Protein AF-A0A4C1SRM7-F1 (afdb_monomer_lite)

InterPro domains:
  IPR052709 Transposase-Methyltransferase Hybrid [PTHR46060] (48-125)

pLDDT: mean 72.53, std 20.06, range [41.81, 96.38]

Secondary structure (DSSP, 8-state):
--SSHHHHHHHHHHHTTTSHHHHHHHHTTTS-SSHHHHHHHHHHHHHGGGG---S-GGG-HHHHHHHHHHHHH-TT--HHHHHHHHT--HHHHHHIIIIIS-----PPPP-S----HHHHHHHH-

Foldseek 3Di:
DPDPPVVVVVVVVVVVPPPVVVVVVVPDPPDDDDVVVVVVVVVVVVVCVVPPPDPPPPPCPPLLVVLVVVCVVPVPDDQVRSCVVSVDDPVRSCCSQCVVVVHDDDDDDDDPDDDDPVRVVVVVD

Radius of gyration: 28.37 Å; chains: 1; bounding box: 73×41×79 Å

Structure (mmCIF, N/CA/C/O backbone):
data_AF-A0A4C1SRM7-F1
#
_entry.id   AF-A0A4C1SRM7-F1
#
loop_
_atom_site.group_PDB
_atom_site.id
_atom_site.type_symbol
_atom_site.label_atom_id
_atom_site.label_alt_id
_atom_site.label_comp_id
_atom_site.label_asym_id
_atom_site.label_entity_id
_atom_site.label_seq_id
_atom_site.pdbx_PDB_ins_code
_atom_site.Cartn_x
_atom_site.Cartn_y
_atom_site.Cartn_z
_atom_site.occupancy
_atom_site.B_iso_or_equiv
_atom_site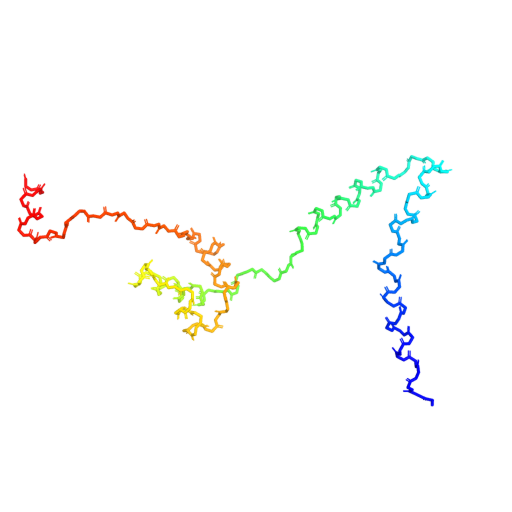.auth_seq_id
_atom_site.auth_comp_id
_atom_site.auth_asym_id
_atom_site.auth_atom_id
_atom_site.pdbx_PDB_model_num
ATOM 1 N N . MET A 1 1 ? 46.320 10.211 -33.650 1.00 46.41 1 MET A N 1
ATOM 2 C CA . MET A 1 1 ? 45.427 9.443 -34.556 1.00 46.41 1 MET A CA 1
ATOM 3 C C . MET A 1 1 ? 44.530 8.462 -33.782 1.00 46.41 1 MET A C 1
ATOM 5 O O . MET A 1 1 ? 44.553 7.280 -34.098 1.00 46.41 1 MET A O 1
ATOM 9 N N . ARG A 1 2 ? 43.783 8.913 -32.752 1.00 48.72 2 ARG A N 1
ATOM 10 C CA . ARG A 1 2 ? 42.661 8.165 -32.116 1.00 48.72 2 ARG A CA 1
ATOM 11 C C . ARG A 1 2 ? 41.971 8.913 -30.949 1.00 48.72 2 ARG A C 1
ATOM 13 O O . ARG A 1 2 ? 41.449 8.272 -30.055 1.00 48.72 2 ARG A O 1
ATOM 20 N N . HIS A 1 3 ? 41.990 10.251 -30.922 1.00 47.62 3 HIS A N 1
ATOM 21 C CA . HIS A 1 3 ? 41.338 11.011 -29.837 1.00 47.62 3 HIS A CA 1
ATOM 22 C C . HIS A 1 3 ? 40.485 12.212 -30.284 1.00 47.62 3 HIS A C 1
ATOM 24 O O . HIS A 1 3 ? 39.878 12.854 -29.438 1.00 47.62 3 HIS A O 1
ATOM 30 N N . GLU A 1 4 ? 40.362 12.481 -31.588 1.00 50.69 4 GLU A N 1
ATOM 31 C CA . GLU A 1 4 ? 39.525 13.581 -32.113 1.00 50.69 4 GLU A CA 1
ATOM 32 C C . GLU A 1 4 ? 38.236 13.103 -32.806 1.00 50.69 4 GLU A C 1
ATOM 34 O O . GLU A 1 4 ? 37.330 13.901 -33.032 1.00 50.69 4 GLU A O 1
ATOM 39 N N . ALA A 1 5 ? 38.117 11.803 -33.103 1.00 51.88 5 ALA A N 1
ATOM 40 C CA . ALA A 1 5 ? 36.966 11.251 -33.825 1.00 51.88 5 ALA A CA 1
ATOM 41 C C . ALA A 1 5 ? 35.703 11.114 -32.951 1.00 51.88 5 ALA A C 1
ATOM 43 O O . ALA A 1 5 ? 34.594 11.236 -33.461 1.00 51.88 5 ALA A O 1
ATOM 44 N N . ASP A 1 6 ? 35.861 10.932 -31.636 1.00 53.50 6 ASP A N 1
ATOM 45 C CA . ASP A 1 6 ? 34.720 10.694 -30.740 1.00 53.50 6 ASP A CA 1
ATOM 46 C C . ASP A 1 6 ? 34.064 11.991 -30.242 1.00 53.50 6 ASP A C 1
ATOM 48 O O . ASP A 1 6 ? 32.883 11.994 -29.909 1.00 53.50 6 ASP A O 1
ATOM 52 N N . GLN A 1 7 ? 34.787 13.119 -30.230 1.00 45.16 7 GLN A N 1
ATOM 53 C CA . GLN A 1 7 ? 34.204 14.415 -29.848 1.00 45.16 7 GLN A CA 1
ATOM 54 C C . GLN A 1 7 ? 33.283 14.970 -30.948 1.00 45.16 7 GLN A C 1
ATOM 56 O O . GLN A 1 7 ? 32.222 15.496 -30.627 1.00 45.16 7 GLN A O 1
ATOM 61 N N . HIS A 1 8 ? 33.620 14.758 -32.229 1.00 44.56 8 HIS A N 1
ATOM 62 C CA . HIS A 1 8 ? 32.759 15.134 -33.363 1.00 44.56 8 HIS A CA 1
ATOM 63 C C . HIS A 1 8 ? 31.428 14.367 -33.364 1.00 44.56 8 HIS A C 1
ATOM 65 O O . HIS A 1 8 ? 30.382 14.915 -33.692 1.00 44.56 8 HIS A O 1
ATOM 71 N N . GLN A 1 9 ? 31.434 13.105 -32.926 1.00 46.53 9 GLN A N 1
ATOM 72 C CA . GLN A 1 9 ? 30.225 12.280 -32.930 1.00 46.53 9 GLN A CA 1
ATOM 73 C C . GLN A 1 9 ? 29.247 12.626 -31.792 1.00 46.53 9 GLN A C 1
ATOM 75 O O . GLN A 1 9 ? 28.064 12.291 -31.873 1.00 46.53 9 GLN A O 1
ATOM 80 N N . ILE A 1 10 ? 29.723 13.300 -30.738 1.00 43.56 10 ILE A N 1
ATOM 81 C CA . ILE A 1 10 ? 28.896 13.780 -29.621 1.00 43.56 10 ILE A CA 1
ATOM 82 C C . ILE A 1 10 ? 28.313 15.165 -29.937 1.00 43.56 10 ILE A C 1
ATOM 84 O O . ILE A 1 10 ? 27.150 15.409 -29.618 1.00 43.56 10 ILE A O 1
ATOM 88 N N . THR A 1 11 ? 29.061 16.042 -30.618 1.00 41.81 11 THR A N 1
ATOM 89 C CA . THR A 1 11 ? 28.554 17.351 -31.065 1.00 41.81 11 THR A CA 1
ATOM 90 C C . THR A 1 11 ? 27.519 17.217 -32.184 1.00 41.81 11 THR A C 1
ATOM 92 O O . THR A 1 11 ? 26.470 17.852 -32.105 1.00 41.81 11 THR A O 1
ATOM 95 N N . ASP A 1 12 ? 27.710 16.293 -33.132 1.00 47.34 12 ASP A N 1
ATOM 96 C CA . ASP A 1 12 ? 26.751 16.057 -34.226 1.00 47.34 12 ASP A CA 1
ATOM 97 C C . ASP A 1 12 ? 25.409 15.485 -33.736 1.00 47.34 12 ASP A C 1
ATOM 99 O O . ASP A 1 12 ? 24.357 15.732 -34.324 1.00 47.34 12 ASP A O 1
ATOM 103 N N . LYS A 1 13 ? 25.407 14.736 -32.623 1.00 46.53 13 LYS A N 1
ATOM 104 C CA . LYS A 1 13 ? 24.171 14.196 -32.027 1.00 46.53 13 LYS A CA 1
ATOM 105 C C . LYS A 1 13 ? 23.416 15.204 -31.159 1.00 46.53 13 LYS A C 1
ATOM 107 O O . LYS A 1 13 ? 22.234 14.987 -30.890 1.00 46.53 13 LYS A O 1
ATOM 112 N N . LEU A 1 14 ? 24.066 16.288 -30.729 1.00 44.53 14 LEU A N 1
ATOM 113 C CA . LEU A 1 14 ? 23.432 17.344 -29.936 1.00 44.53 14 LEU A CA 1
ATOM 114 C C . LEU A 1 14 ? 22.909 18.502 -30.806 1.00 44.53 14 LEU A C 1
ATOM 116 O O . LEU A 1 14 ? 21.934 19.142 -30.419 1.00 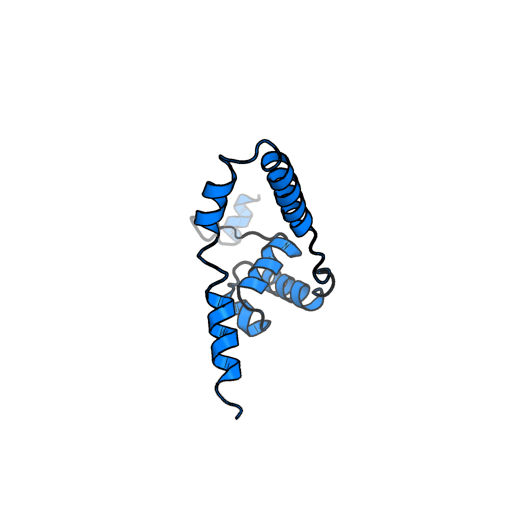44.53 14 LEU A O 1
ATOM 120 N N . GLU A 1 15 ? 23.463 18.724 -32.004 1.00 44.38 15 GLU A N 1
ATOM 121 C CA . GLU A 1 15 ? 22.928 19.703 -32.971 1.00 44.38 15 GLU A CA 1
ATOM 122 C C . GLU A 1 15 ? 21.625 19.250 -33.659 1.00 44.38 15 GLU A C 1
ATOM 124 O O . GLU A 1 15 ? 20.843 20.078 -34.128 1.00 44.38 15 GLU A O 1
ATOM 129 N N . LEU A 1 16 ? 21.321 17.949 -33.634 1.00 49.12 16 LEU A N 1
ATOM 130 C CA . LEU A 1 16 ? 20.098 17.376 -34.209 1.00 49.12 16 LEU A CA 1
ATOM 131 C C . LEU A 1 16 ? 18.829 17.547 -33.354 1.00 49.12 16 LEU A C 1
ATOM 133 O O . LEU A 1 16 ? 17.770 17.099 -33.774 1.00 49.12 16 LEU A O 1
ATOM 137 N N . ASN A 1 17 ? 18.887 18.183 -32.177 1.00 50.16 17 ASN A N 1
ATOM 138 C CA . ASN A 1 17 ? 17.733 18.219 -31.261 1.00 50.16 17 ASN A CA 1
ATOM 139 C C . ASN A 1 17 ? 17.172 19.604 -30.908 1.00 50.16 17 ASN A C 1
ATOM 141 O O . ASN A 1 17 ? 16.285 19.682 -30.062 1.00 50.16 17 ASN A O 1
ATOM 145 N N . GLN A 1 18 ? 17.590 20.696 -31.561 1.00 49.62 18 GLN A N 1
ATOM 146 C CA . GLN A 1 18 ? 16.980 22.020 -31.309 1.00 49.62 18 GLN A CA 1
ATOM 147 C C . GLN A 1 18 ? 16.725 22.906 -32.543 1.00 49.62 18 GLN A C 1
ATOM 149 O O . GLN A 1 18 ? 16.032 23.917 -32.415 1.00 49.62 18 GLN A O 1
ATOM 154 N N . CYS A 1 19 ? 17.179 22.533 -33.745 1.00 45.25 19 CYS A N 1
ATOM 155 C CA . CYS A 1 19 ? 17.013 23.370 -34.946 1.00 45.25 19 CYS A CA 1
ATOM 156 C C . CYS A 1 19 ? 15.789 23.038 -35.828 1.00 45.25 19 CYS A C 1
ATOM 158 O O . CYS A 1 19 ? 15.378 23.888 -36.621 1.00 45.25 19 CYS A O 1
ATOM 160 N N . ASP A 1 20 ? 15.122 21.892 -35.658 1.00 49.62 20 ASP A N 1
ATOM 161 C CA . ASP A 1 20 ? 14.061 21.478 -36.598 1.00 49.62 20 ASP A CA 1
ATOM 162 C C . ASP A 1 20 ? 12.694 22.138 -36.377 1.00 49.62 20 ASP A C 1
ATOM 164 O O . ASP A 1 20 ? 11.895 22.255 -37.309 1.00 49.62 20 ASP A O 1
ATOM 168 N N . HIS A 1 21 ? 12.423 22.685 -35.191 1.00 49.41 21 HIS A N 1
ATOM 169 C CA . HIS A 1 21 ? 11.135 23.341 -34.940 1.00 49.41 21 HIS A CA 1
ATOM 170 C C . HIS A 1 21 ? 10.959 24.638 -35.754 1.00 49.41 21 HIS A C 1
ATOM 172 O O . HIS A 1 21 ? 9.842 25.003 -36.115 1.00 49.41 21 HIS A O 1
ATOM 178 N N . ARG A 1 22 ? 12.061 25.324 -36.103 1.00 46.69 22 ARG A N 1
ATOM 179 C CA . ARG A 1 22 ? 12.026 26.510 -36.983 1.00 46.69 22 ARG A CA 1
ATOM 180 C C . ARG A 1 22 ? 11.996 26.141 -38.468 1.00 46.69 22 ARG A C 1
ATOM 182 O O . ARG A 1 22 ? 11.462 26.919 -39.255 1.00 46.69 22 ARG A O 1
ATOM 189 N N . ALA A 1 23 ? 12.512 24.969 -38.845 1.00 47.88 23 ALA A N 1
ATOM 190 C CA . ALA A 1 23 ? 12.455 24.464 -40.217 1.00 47.88 23 ALA A CA 1
ATOM 191 C C . ALA A 1 23 ? 11.043 23.983 -40.600 1.00 47.88 23 ALA A C 1
ATOM 193 O O . ALA A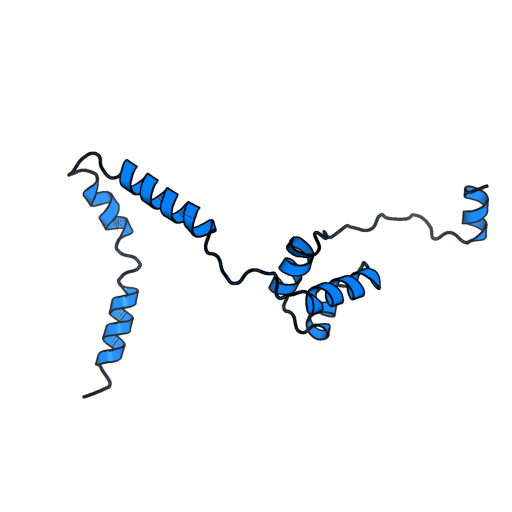 1 23 ? 10.606 24.200 -41.730 1.00 47.88 23 ALA A O 1
ATOM 194 N N . MET A 1 24 ? 10.295 23.415 -39.648 1.00 48.09 24 MET A N 1
ATOM 195 C CA . MET A 1 24 ? 8.927 22.921 -39.868 1.00 48.09 24 MET A CA 1
ATOM 196 C C . MET A 1 24 ? 7.928 24.018 -40.269 1.00 48.09 24 MET A C 1
ATOM 198 O O . MET A 1 24 ? 7.092 23.788 -41.136 1.00 48.09 24 MET A O 1
ATOM 202 N N . ILE A 1 25 ? 8.052 25.237 -39.729 1.00 54.66 25 ILE A N 1
ATOM 203 C CA . ILE A 1 25 ? 7.170 26.362 -40.103 1.00 54.66 25 ILE A CA 1
ATOM 204 C C . ILE A 1 25 ? 7.469 26.855 -41.537 1.00 54.66 25 ILE A C 1
ATOM 206 O O . ILE A 1 25 ? 6.591 27.389 -42.212 1.00 54.66 25 ILE A O 1
ATOM 210 N N . TYR A 1 26 ? 8.694 26.650 -42.042 1.00 45.94 26 TYR A N 1
ATOM 211 C CA . TYR A 1 26 ? 9.128 27.166 -43.347 1.00 45.94 26 TYR A CA 1
ATOM 212 C C . TYR A 1 26 ? 8.585 26.354 -44.538 1.00 45.94 26 TYR A C 1
ATOM 214 O O . TYR A 1 26 ? 8.393 26.899 -45.625 1.00 45.94 26 TYR A O 1
ATOM 222 N N . TYR A 1 27 ? 8.297 25.063 -44.350 1.00 45.25 27 TYR A N 1
ATOM 223 C CA . TYR A 1 27 ? 7.866 24.179 -45.440 1.00 45.25 27 TYR A CA 1
ATOM 224 C C . TYR A 1 27 ? 6.354 24.199 -45.726 1.00 45.25 27 TYR A C 1
ATOM 226 O O . TYR A 1 27 ? 5.942 23.766 -46.805 1.00 45.25 27 TYR A O 1
ATOM 234 N N . ASP A 1 28 ? 5.535 24.746 -44.824 1.00 51.53 28 ASP A N 1
ATOM 235 C CA . ASP A 1 28 ? 4.067 24.698 -44.928 1.00 51.53 28 ASP A CA 1
ATOM 236 C C . ASP A 1 28 ? 3.484 25.755 -45.897 1.00 51.53 28 ASP A C 1
ATOM 238 O O . ASP A 1 28 ? 2.422 25.562 -46.483 1.00 51.53 28 ASP A O 1
ATOM 242 N N . HIS A 1 29 ? 4.204 26.854 -46.172 1.00 51.03 29 HIS A N 1
ATOM 243 C CA . HIS A 1 29 ? 3.712 27.908 -47.077 1.00 51.03 29 HIS A CA 1
ATOM 244 C C . HIS A 1 29 ? 3.922 27.603 -48.577 1.00 51.03 29 HIS A C 1
ATOM 246 O O . HIS A 1 29 ? 3.269 28.209 -49.423 1.00 51.03 29 HIS A O 1
ATOM 252 N N . ILE A 1 30 ? 4.829 26.680 -48.938 1.00 52.84 30 ILE A N 1
ATOM 253 C CA . ILE A 1 30 ? 5.306 26.519 -50.332 1.00 52.84 30 ILE A CA 1
ATOM 254 C C . ILE A 1 30 ? 4.796 25.239 -51.028 1.00 52.84 30 ILE A C 1
ATOM 256 O O . ILE A 1 30 ? 4.796 25.177 -52.261 1.00 52.84 30 ILE A O 1
ATOM 260 N N . LYS A 1 31 ? 4.311 24.215 -50.314 1.00 52.53 31 LYS A N 1
ATOM 261 C CA . LYS A 1 31 ? 3.815 22.971 -50.943 1.00 52.53 31 LYS A CA 1
ATOM 262 C C . LYS A 1 31 ? 2.608 22.417 -50.188 1.00 52.53 31 LYS A C 1
ATOM 264 O O . LYS A 1 31 ? 2.743 21.766 -49.161 1.00 52.53 31 LYS A O 1
ATOM 269 N N . GLY A 1 32 ? 1.425 22.691 -50.731 1.00 53.06 32 GLY A N 1
ATOM 270 C CA . GLY A 1 32 ? 0.145 22.353 -50.126 1.00 53.06 32 GLY A CA 1
ATOM 271 C C . GLY A 1 32 ? -0.079 20.872 -49.786 1.00 53.06 32 GLY A C 1
ATOM 272 O O . GLY A 1 32 ? 0.358 19.963 -50.490 1.00 53.06 32 GLY A O 1
ATOM 273 N N . LEU A 1 33 ? -0.878 20.702 -48.725 1.00 53.62 33 LEU A N 1
ATOM 274 C CA . LEU A 1 33 ? -1.877 19.645 -48.501 1.00 53.62 33 LEU A CA 1
ATOM 275 C C . LEU A 1 33 ? -1.396 18.196 -48.326 1.00 53.62 33 LEU A C 1
ATOM 277 O O . LEU A 1 33 ? -2.114 17.265 -48.679 1.00 53.62 33 LEU A O 1
ATOM 281 N N . LYS A 1 34 ? -0.244 17.973 -47.686 1.00 59.81 34 LYS A N 1
ATOM 282 C CA . LYS A 1 34 ? 0.090 16.626 -47.173 1.00 59.81 34 LYS A CA 1
ATOM 283 C C . LYS A 1 34 ? 0.467 16.564 -45.691 1.00 59.81 34 LYS A C 1
ATOM 285 O O . LYS A 1 34 ? 0.578 15.473 -45.141 1.00 59.81 34 LYS A O 1
ATOM 290 N N . TRP A 1 35 ? 0.591 17.715 -45.033 1.00 56.66 35 TRP A N 1
ATOM 291 C CA . TRP A 1 35 ? 0.976 17.799 -43.624 1.00 56.66 35 TRP A CA 1
ATOM 292 C C . TRP A 1 35 ? -0.110 17.327 -42.665 1.00 56.66 35 TRP A C 1
ATOM 294 O O . TRP A 1 35 ? 0.215 16.636 -41.714 1.00 56.66 35 TRP A O 1
ATOM 304 N N . GLN A 1 36 ? -1.390 17.610 -42.929 1.00 56.75 36 GLN A N 1
ATOM 305 C CA . GLN A 1 36 ? -2.471 17.111 -42.068 1.00 56.75 36 GLN A CA 1
ATOM 306 C C . GLN A 1 36 ? -2.535 15.581 -42.059 1.00 56.75 36 GLN A C 1
ATOM 308 O O . GLN A 1 36 ? -2.652 14.991 -40.993 1.00 56.75 36 GLN A O 1
ATOM 313 N N . GLN A 1 37 ? -2.385 14.942 -43.223 1.00 64.31 37 GLN A N 1
ATOM 314 C CA . GLN A 1 37 ? -2.355 13.483 -43.301 1.00 64.31 37 GLN A CA 1
ATOM 315 C C . GLN A 1 37 ? -1.106 12.914 -42.622 1.00 64.31 37 GLN A C 1
ATOM 317 O O . GLN A 1 37 ? -1.212 11.954 -41.878 1.00 64.31 37 GLN A O 1
ATOM 322 N N . PHE A 1 38 ? 0.058 13.543 -42.808 1.00 66.06 38 PHE A N 1
ATOM 323 C CA . PHE A 1 38 ? 1.284 13.132 -42.123 1.00 66.06 38 PHE A CA 1
ATOM 324 C C . PHE A 1 38 ? 1.190 13.305 -40.603 1.00 66.06 38 PHE A C 1
ATOM 326 O O . PHE A 1 38 ? 1.666 12.452 -39.871 1.00 66.06 38 PHE A O 1
ATOM 333 N N . LEU A 1 39 ? 0.560 14.378 -40.120 1.00 64.00 39 LEU A N 1
ATOM 334 C CA . LEU A 1 39 ? 0.359 14.627 -38.695 1.00 64.00 39 LEU A CA 1
ATOM 335 C C . LEU A 1 39 ? -0.610 13.610 -38.088 1.00 64.00 39 LEU A C 1
ATOM 337 O O . LEU A 1 39 ? -0.360 13.138 -36.990 1.00 64.00 39 LEU A O 1
ATOM 341 N N 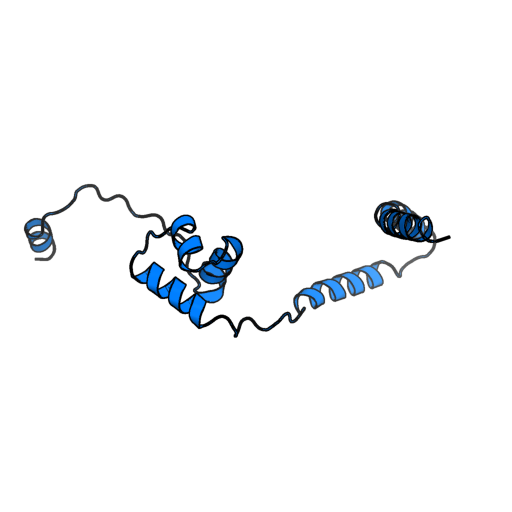. ILE A 1 40 ? -1.686 13.259 -38.800 1.00 70.69 40 ILE A N 1
ATOM 342 C CA . ILE A 1 40 ? -2.635 12.220 -38.378 1.00 70.69 40 ILE A CA 1
ATOM 343 C C . ILE A 1 40 ? -1.955 10.851 -38.376 1.00 70.69 40 ILE A C 1
ATOM 345 O O . ILE A 1 40 ? -2.077 10.129 -37.396 1.00 70.69 40 ILE A O 1
ATOM 349 N N . ASP A 1 41 ? -1.193 10.516 -39.418 1.00 71.25 41 ASP A N 1
ATOM 350 C CA . ASP A 1 41 ? -0.447 9.257 -39.490 1.00 71.25 41 ASP A CA 1
ATOM 351 C C . ASP A 1 41 ? 0.637 9.193 -38.398 1.00 71.25 41 ASP A C 1
ATOM 353 O O . ASP A 1 41 ? 0.830 8.153 -37.780 1.00 71.25 41 ASP A O 1
ATOM 357 N N . TRP A 1 42 ? 1.318 10.309 -38.114 1.00 63.97 42 TRP A N 1
ATOM 358 C CA . TRP A 1 42 ? 2.318 10.426 -37.049 1.00 63.97 42 TRP A CA 1
ATOM 359 C C . TRP A 1 42 ? 1.690 10.355 -35.650 1.00 63.97 42 TRP A C 1
ATOM 361 O O . TRP A 1 42 ? 2.213 9.654 -34.791 1.00 63.97 42 TRP A O 1
ATOM 371 N N . LEU A 1 43 ? 0.547 11.014 -35.429 1.00 65.94 43 LEU A N 1
ATOM 372 C CA . LEU A 1 43 ? -0.236 10.903 -34.193 1.00 65.94 43 LEU A CA 1
ATOM 373 C C . LEU A 1 43 ? -0.759 9.476 -33.998 1.00 65.94 43 LEU A C 1
ATOM 375 O O . LEU A 1 43 ? -0.631 8.939 -32.907 1.00 65.94 43 LEU A O 1
ATOM 379 N N . SER A 1 44 ? -1.246 8.829 -35.060 1.00 65.44 44 SER A N 1
ATOM 380 C CA . SER A 1 44 ? -1.681 7.428 -35.037 1.00 65.44 44 SER A CA 1
ATOM 381 C C . SER A 1 44 ? -0.523 6.468 -34.743 1.00 65.44 44 SER A C 1
ATOM 383 O O . SER A 1 44 ? -0.719 5.480 -34.046 1.00 65.44 44 SER A O 1
ATOM 385 N N . LEU A 1 45 ? 0.689 6.758 -35.232 1.00 62.84 45 LEU A N 1
ATOM 386 C CA . LEU A 1 45 ? 1.916 6.012 -34.918 1.00 62.84 45 LEU A CA 1
ATOM 387 C C . LEU A 1 45 ? 2.368 6.185 -33.459 1.00 62.84 45 LEU A C 1
ATOM 389 O O . LEU A 1 45 ? 2.996 5.281 -32.912 1.00 62.84 45 LEU A O 1
ATOM 393 N N . ILE A 1 46 ? 2.073 7.332 -32.842 1.00 58.88 46 ILE A N 1
ATOM 394 C CA . ILE A 1 46 ? 2.365 7.606 -31.426 1.00 58.88 46 ILE A CA 1
ATOM 395 C C . ILE A 1 46 ? 1.318 6.968 -30.514 1.00 58.88 46 ILE A C 1
ATOM 397 O O . ILE A 1 46 ? 1.682 6.403 -29.487 1.00 58.88 46 ILE A O 1
ATOM 401 N N . GLU A 1 47 ? 0.041 7.000 -30.897 1.00 58.12 47 GLU A N 1
ATOM 402 C CA . GLU A 1 47 ? -1.030 6.289 -30.186 1.00 58.12 47 GLU A CA 1
ATOM 403 C C . GLU A 1 47 ? -0.816 4.760 -30.234 1.00 58.12 47 GLU A C 1
ATOM 405 O O . GLU A 1 47 ? -1.040 4.076 -29.240 1.00 58.12 47 GLU A O 1
ATOM 410 N N . ASP A 1 48 ? -0.264 4.210 -31.323 1.00 53.53 48 ASP A N 1
ATOM 411 C CA . ASP A 1 48 ? 0.160 2.797 -31.385 1.00 53.53 48 ASP A CA 1
ATOM 412 C C . ASP A 1 48 ? 1.422 2.493 -30.544 1.00 53.53 48 ASP A C 1
ATOM 414 O O . ASP A 1 48 ? 1.703 1.339 -30.206 1.00 53.53 48 ASP A O 1
ATOM 418 N N . GLU A 1 49 ? 2.191 3.510 -30.147 1.00 49.78 49 GLU A N 1
ATOM 419 C CA . GLU A 1 49 ? 3.339 3.364 -29.243 1.00 49.78 49 GLU A CA 1
ATOM 420 C C . GLU A 1 49 ? 2.902 3.055 -27.796 1.00 49.78 49 GLU A C 1
ATOM 422 O O . GLU A 1 49 ? 3.677 2.502 -27.008 1.00 49.78 49 GLU A O 1
ATOM 427 N N . GLU A 1 50 ? 1.626 3.297 -27.482 1.00 51.94 50 GLU A N 1
ATOM 428 C CA . GLU A 1 50 ? 0.932 2.860 -26.264 1.00 51.94 50 GLU A CA 1
ATOM 429 C C . GLU A 1 50 ? 0.807 1.321 -26.193 1.00 51.94 50 GLU A C 1
ATOM 431 O O . GLU A 1 50 ? 0.617 0.744 -25.121 1.00 51.94 50 GLU A O 1
ATOM 436 N N . ALA A 1 51 ? 1.042 0.636 -27.321 1.00 50.84 51 ALA A N 1
ATOM 437 C CA . ALA A 1 51 ? 1.226 -0.807 -27.423 1.00 50.84 51 ALA A CA 1
ATOM 438 C C . ALA A 1 51 ? 2.700 -1.213 -27.601 1.00 50.84 51 ALA A C 1
ATOM 440 O O . ALA A 1 51 ? 2.992 -2.288 -28.135 1.00 50.84 51 ALA A O 1
ATOM 441 N N . ARG A 1 52 ? 3.667 -0.423 -27.106 1.00 52.53 52 ARG A N 1
ATOM 442 C CA . ARG A 1 52 ? 4.988 -0.979 -26.789 1.00 52.53 52 ARG A CA 1
ATOM 443 C C . ARG A 1 52 ? 4.804 -2.057 -25.729 1.00 52.53 52 ARG A C 1
ATOM 445 O O . ARG A 1 52 ? 4.838 -1.797 -24.530 1.00 52.53 52 ARG A O 1
ATOM 452 N N . THR A 1 53 ? 4.644 -3.294 -26.191 1.00 53.31 53 THR A N 1
ATOM 453 C CA . THR A 1 53 ? 4.703 -4.516 -25.397 1.00 53.31 53 THR A CA 1
ATOM 454 C C . THR A 1 53 ? 6.113 -4.652 -24.827 1.00 53.31 53 THR A C 1
ATOM 456 O O . THR A 1 53 ? 6.937 -5.439 -25.296 1.00 53.31 53 THR A O 1
ATOM 459 N N . GLY A 1 54 ? 6.421 -3.858 -23.804 1.00 58.62 54 GLY A N 1
ATOM 460 C CA . GLY A 1 54 ? 7.440 -4.219 -22.839 1.00 58.62 54 GLY A CA 1
ATOM 461 C C . GLY A 1 54 ? 7.110 -5.589 -22.248 1.00 58.62 54 GLY A C 1
ATOM 462 O O . GLY A 1 54 ? 6.010 -6.123 -22.423 1.00 58.62 54 GLY A O 1
ATOM 463 N N . ARG A 1 55 ? 8.087 -6.186 -21.559 1.00 48.56 55 ARG A N 1
ATOM 464 C CA . ARG A 1 55 ? 7.925 -7.481 -20.889 1.00 48.56 55 ARG A CA 1
ATOM 465 C C . ARG A 1 55 ? 6.566 -7.526 -20.168 1.00 48.56 55 ARG A C 1
ATOM 467 O O . ARG A 1 55 ? 6.323 -6.638 -19.350 1.00 48.56 55 ARG A O 1
ATOM 474 N N . PRO A 1 56 ? 5.706 -8.529 -20.427 1.00 47.84 56 PRO A N 1
ATOM 475 C CA . PRO A 1 56 ? 4.419 -8.606 -19.754 1.00 47.84 56 PRO A CA 1
ATOM 476 C C . PRO A 1 56 ? 4.637 -8.593 -18.228 1.00 47.84 56 PRO A C 1
ATOM 478 O O . PRO A 1 56 ? 5.548 -9.282 -17.750 1.00 47.84 56 PRO A O 1
ATOM 481 N N . PRO A 1 57 ? 3.833 -7.846 -17.441 1.00 53.03 57 PRO A N 1
ATOM 482 C CA . PRO A 1 57 ? 4.028 -7.696 -15.993 1.00 53.03 57 PRO A CA 1
ATOM 483 C C . PRO A 1 57 ? 3.761 -8.976 -15.190 1.00 53.03 57 PRO A C 1
ATOM 485 O O . PRO A 1 57 ? 3.730 -8.964 -13.963 1.00 53.03 57 PRO A O 1
ATOM 488 N N . THR A 1 58 ? 3.566 -10.110 -15.856 1.00 48.16 58 THR A N 1
ATOM 489 C CA . THR A 1 58 ? 3.230 -11.398 -15.247 1.00 48.16 58 THR A CA 1
ATOM 490 C C . THR A 1 58 ? 4.377 -12.015 -14.437 1.00 48.16 58 THR A C 1
ATOM 492 O O . THR A 1 58 ? 4.198 -13.074 -13.845 1.00 48.16 58 THR A O 1
ATOM 495 N N . ALA A 1 59 ? 5.543 -11.362 -14.353 1.00 46.94 59 ALA A N 1
ATOM 496 C CA . ALA A 1 59 ? 6.724 -11.851 -13.637 1.00 46.94 59 ALA A CA 1
ATOM 497 C C . ALA A 1 59 ? 6.865 -11.375 -12.169 1.00 46.94 59 ALA A C 1
ATOM 499 O O . ALA A 1 59 ? 7.919 -11.604 -11.574 1.00 46.94 59 ALA A O 1
ATOM 500 N N . VAL A 1 60 ? 5.866 -10.716 -11.561 1.00 58.22 60 VAL A N 1
ATOM 501 C CA . VAL A 1 60 ? 6.038 -10.047 -10.244 1.00 58.22 60 VAL A CA 1
ATOM 502 C C . VAL A 1 60 ? 5.264 -10.703 -9.082 1.00 58.22 60 VAL A C 1
ATOM 504 O O . VAL A 1 60 ? 5.038 -10.082 -8.053 1.00 58.22 60 VAL A O 1
ATOM 507 N N . THR A 1 61 ? 4.897 -11.985 -9.164 1.00 64.06 61 THR A N 1
ATOM 508 C CA . THR A 1 61 ? 4.008 -12.612 -8.160 1.00 64.06 61 THR A CA 1
ATOM 509 C C . T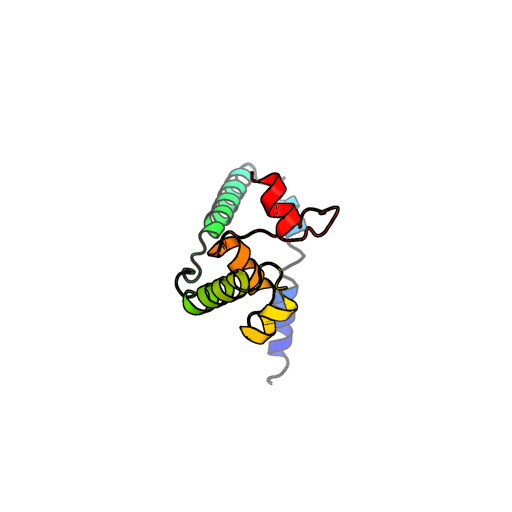HR A 1 61 ? 4.559 -12.587 -6.730 1.00 64.06 61 THR A C 1
ATOM 511 O O . THR A 1 61 ? 3.872 -12.132 -5.825 1.00 64.06 61 THR A O 1
ATOM 514 N N . ARG A 1 62 ? 5.810 -13.019 -6.501 1.00 79.19 62 ARG A N 1
ATOM 515 C CA . ARG A 1 62 ? 6.323 -13.184 -5.125 1.00 79.19 62 ARG A CA 1
ATOM 516 C C . ARG A 1 62 ? 6.496 -11.857 -4.383 1.00 79.19 62 ARG A C 1
ATOM 518 O O . ARG A 1 62 ? 6.216 -11.784 -3.195 1.00 79.19 62 ARG A O 1
ATOM 525 N N . ARG A 1 63 ? 6.982 -10.819 -5.072 1.00 83.00 63 ARG A N 1
ATOM 526 C CA . ARG A 1 63 ? 7.166 -9.495 -4.458 1.00 83.00 63 ARG A CA 1
ATOM 527 C C . ARG A 1 63 ? 5.826 -8.806 -4.230 1.00 83.00 63 ARG A C 1
ATOM 529 O O . ARG A 1 63 ? 5.637 -8.245 -3.163 1.00 83.00 63 ARG A O 1
ATOM 536 N N . ASN A 1 64 ? 4.896 -8.909 -5.179 1.00 83.75 64 ASN A N 1
ATOM 537 C CA . ASN A 1 64 ? 3.557 -8.343 -5.021 1.00 83.75 64 ASN A CA 1
ATOM 538 C C . ASN A 1 64 ? 2.811 -8.998 -3.859 1.00 83.75 64 ASN A C 1
ATOM 540 O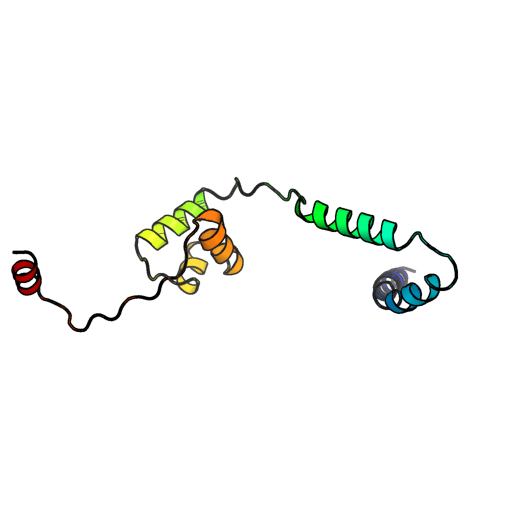 O . ASN A 1 64 ? 2.209 -8.294 -3.058 1.00 83.75 64 ASN A O 1
ATOM 544 N N . GLN A 1 65 ? 2.912 -10.324 -3.738 1.00 89.00 65 GLN A N 1
ATOM 545 C CA . GLN A 1 65 ? 2.319 -11.058 -2.627 1.00 89.00 65 GLN A CA 1
ATOM 546 C C . GLN A 1 65 ? 2.925 -10.631 -1.282 1.00 89.00 65 GLN A C 1
ATOM 548 O O . GLN A 1 65 ? 2.184 -10.378 -0.343 1.00 89.00 65 GLN A O 1
ATOM 553 N N . ALA A 1 66 ? 4.248 -10.461 -1.201 1.00 91.50 66 ALA A N 1
ATOM 554 C CA . ALA A 1 66 ? 4.891 -9.975 0.020 1.00 91.50 66 ALA A CA 1
ATOM 555 C C . ALA A 1 66 ? 4.451 -8.543 0.390 1.00 91.50 66 ALA A C 1
ATOM 557 O O . ALA A 1 66 ? 4.192 -8.265 1.556 1.00 91.50 66 ALA A O 1
ATOM 558 N N . VAL A 1 67 ? 4.310 -7.642 -0.596 1.00 91.69 67 VAL A N 1
ATOM 559 C CA . VAL A 1 67 ? 3.735 -6.300 -0.366 1.00 91.69 67 VAL A CA 1
ATOM 560 C C . VAL A 1 67 ? 2.314 -6.416 0.185 1.00 91.69 67 VAL A C 1
ATOM 562 O O . VAL A 1 67 ? 1.960 -5.722 1.135 1.00 91.69 67 VAL A O 1
ATOM 565 N N . GLU A 1 68 ? 1.492 -7.287 -0.400 1.00 93.06 68 GLU A N 1
ATOM 566 C CA . GLU A 1 68 ? 0.118 -7.488 0.046 1.00 93.06 68 GLU A CA 1
ATOM 567 C C . GLU A 1 68 ? 0.056 -8.010 1.487 1.00 93.06 68 GLU A C 1
ATOM 569 O O . GLU A 1 68 ? -0.691 -7.456 2.292 1.00 93.06 68 GLU A O 1
ATOM 574 N N . GLU A 1 69 ? 0.861 -9.017 1.828 1.00 94.56 69 GLU A N 1
ATOM 575 C CA . GLU A 1 69 ? 0.944 -9.604 3.171 1.00 94.56 69 GLU A CA 1
ATOM 576 C C . GLU A 1 69 ? 1.325 -8.548 4.225 1.00 94.56 69 GLU A C 1
ATOM 578 O O . GLU A 1 69 ? 0.615 -8.396 5.221 1.00 94.56 69 GLU A O 1
ATOM 583 N N . LEU A 1 70 ? 2.351 -7.731 3.962 1.00 95.00 70 LEU A N 1
ATOM 584 C CA . LEU A 1 70 ? 2.778 -6.659 4.875 1.00 95.00 70 LEU A CA 1
ATOM 585 C C . LEU A 1 70 ? 1.703 -5.577 5.059 1.00 95.00 70 LEU A C 1
ATOM 587 O O . LEU A 1 70 ? 1.465 -5.097 6.169 1.00 95.00 70 LEU A O 1
ATOM 591 N N . ILE A 1 71 ? 0.991 -5.215 3.986 1.00 94.44 71 ILE A N 1
ATOM 592 C CA . ILE A 1 71 ? -0.131 -4.267 4.066 1.00 94.44 71 ILE A CA 1
ATOM 593 C C . ILE A 1 71 ? -1.331 -4.887 4.802 1.00 94.44 71 ILE A C 1
ATOM 595 O O . ILE A 1 71 ? -2.125 -4.162 5.408 1.00 94.44 71 ILE A O 1
ATOM 599 N N . GLN A 1 72 ? -1.532 -6.206 4.730 1.00 94.31 72 GLN A N 1
ATOM 600 C CA . GLN A 1 72 ? -2.582 -6.900 5.482 1.00 94.31 72 GLN A CA 1
ATOM 601 C C . GLN A 1 72 ? -2.287 -6.942 6.981 1.00 94.31 72 GLN A C 1
ATOM 603 O O . GLN A 1 72 ? -3.211 -6.714 7.765 1.00 94.31 72 GLN A O 1
ATOM 608 N N . GLU A 1 73 ? -1.028 -7.150 7.359 1.00 96.06 73 GLU A N 1
ATOM 609 C CA . GLU A 1 73 ? -0.574 -7.108 8.750 1.00 96.06 73 GLU A CA 1
ATOM 610 C C . GLU A 1 73 ? -0.683 -5.697 9.344 1.00 96.06 73 GLU A C 1
ATOM 612 O O . GLU A 1 73 ? -1.271 -5.510 10.411 1.00 96.06 73 GLU A O 1
ATOM 617 N N . ASN A 1 74 ? -0.201 -4.679 8.625 1.00 95.00 74 ASN A N 1
ATOM 618 C CA . ASN A 1 74 ? -0.299 -3.287 9.046 1.00 95.00 74 ASN A CA 1
ATOM 619 C C . ASN A 1 74 ? -0.845 -2.393 7.926 1.00 95.00 74 ASN A C 1
ATOM 621 O O . ASN A 1 74 ? -0.123 -1.898 7.062 1.00 95.00 74 ASN A O 1
ATOM 625 N N . ARG A 1 75 ? -2.137 -2.062 8.021 1.00 93.44 75 ARG A N 1
ATOM 626 C CA . ARG A 1 75 ? -2.837 -1.187 7.060 1.00 93.44 75 ARG A CA 1
ATOM 627 C C . ARG A 1 75 ? -2.298 0.249 6.993 1.00 93.44 75 ARG A C 1
ATOM 629 O O . ARG A 1 75 ? -2.732 1.001 6.123 1.00 93.44 75 ARG A O 1
ATOM 636 N N . ARG A 1 76 ? -1.424 0.658 7.920 1.00 93.56 76 ARG A N 1
ATOM 637 C CA . ARG A 1 76 ? -0.826 2.003 7.993 1.00 93.56 76 ARG A CA 1
ATOM 638 C C . ARG A 1 76 ? 0.660 2.032 7.627 1.00 93.56 76 ARG A C 1
ATOM 640 O O . ARG A 1 76 ? 1.280 3.078 7.803 1.00 93.56 76 ARG A O 1
ATOM 647 N N . ILE A 1 77 ? 1.212 0.921 7.142 1.00 94.19 77 ILE A N 1
ATOM 648 C CA . ILE A 1 77 ? 2.616 0.839 6.744 1.00 94.19 77 ILE A CA 1
ATOM 649 C C . ILE A 1 77 ? 2.947 1.852 5.637 1.00 94.19 77 ILE A C 1
ATOM 651 O O . ILE A 1 77 ? 2.146 2.105 4.731 1.00 94.19 77 ILE A O 1
ATOM 655 N N . THR A 1 78 ? 4.121 2.466 5.734 1.00 92.69 78 THR A N 1
ATOM 656 C CA . THR A 1 78 ? 4.592 3.505 4.813 1.00 92.69 78 THR A CA 1
ATOM 657 C C . THR A 1 78 ? 5.575 2.951 3.784 1.00 92.69 78 THR A C 1
ATOM 659 O O . THR A 1 78 ? 6.162 1.886 3.961 1.00 92.69 78 THR A O 1
ATOM 662 N N . TYR A 1 79 ? 5.807 3.694 2.696 1.00 91.50 79 TYR A N 1
ATOM 663 C CA . TYR A 1 79 ? 6.806 3.297 1.696 1.00 91.50 79 TYR A CA 1
ATOM 664 C C . TYR A 1 79 ? 8.209 3.201 2.301 1.00 91.50 79 TYR A C 1
ATOM 666 O O . TYR A 1 79 ? 8.921 2.258 2.000 1.00 91.50 79 TYR A O 1
ATOM 674 N N . VAL A 1 80 ? 8.569 4.105 3.216 1.00 90.88 80 VAL A N 1
ATOM 675 C CA . VAL A 1 80 ? 9.886 4.114 3.880 1.00 90.88 80 VAL A CA 1
ATOM 676 C C . VAL A 1 80 ? 10.144 2.827 4.670 1.00 90.88 80 VAL A C 1
ATOM 678 O O . VAL A 1 80 ? 11.289 2.404 4.788 1.00 90.88 80 VAL A O 1
ATOM 681 N N . GLU A 1 81 ? 9.093 2.196 5.194 1.00 91.75 81 GLU A N 1
ATOM 682 C CA . GLU A 1 81 ? 9.187 0.915 5.902 1.00 91.75 81 GLU A CA 1
ATOM 683 C C . GLU A 1 81 ? 9.240 -0.267 4.919 1.00 91.75 81 GLU A C 1
ATOM 685 O O . GLU A 1 81 ? 10.056 -1.169 5.088 1.00 91.75 81 GLU A O 1
ATOM 690 N N . LEU A 1 82 ? 8.444 -0.226 3.845 1.00 91.00 82 LEU A N 1
ATOM 691 C CA . LEU A 1 82 ? 8.374 -1.295 2.839 1.00 91.00 82 LEU A CA 1
ATOM 692 C C . LEU A 1 82 ? 9.609 -1.375 1.922 1.00 91.00 82 LEU A C 1
ATOM 694 O O . LEU A 1 82 ? 9.996 -2.458 1.478 1.00 91.00 82 LEU A O 1
ATOM 698 N N . GLU A 1 83 ? 10.209 -0.232 1.585 1.00 91.00 83 GLU A N 1
ATOM 699 C CA . GLU A 1 83 ? 11.360 -0.135 0.682 1.00 91.00 83 GLU A CA 1
ATOM 700 C C . GLU A 1 83 ? 12.566 -0.980 1.134 1.00 91.00 83 GLU A C 1
ATOM 702 O O . GLU A 1 83 ? 13.041 -1.792 0.331 1.00 91.00 83 GLU A O 1
ATOM 707 N N . PRO A 1 84 ? 13.082 -0.841 2.376 1.00 92.25 84 PRO A N 1
ATOM 708 C CA . PRO A 1 84 ? 14.201 -1.649 2.851 1.00 92.25 84 PRO A CA 1
ATOM 709 C C . PRO A 1 84 ? 13.825 -3.121 3.042 1.00 92.25 84 PRO A C 1
ATOM 711 O O . PRO A 1 84 ? 14.677 -3.984 2.844 1.00 92.25 84 PRO A O 1
ATOM 714 N N . GLU A 1 85 ? 12.569 -3.420 3.381 1.00 89.38 85 GLU A N 1
ATOM 715 C CA . GLU A 1 85 ? 12.102 -4.786 3.635 1.00 89.38 85 GLU A CA 1
ATOM 716 C C . GLU A 1 85 ? 12.049 -5.636 2.358 1.00 89.38 85 GLU A C 1
ATOM 718 O O . GLU A 1 85 ? 12.429 -6.808 2.357 1.00 89.38 85 GLU A O 1
ATOM 723 N N . LEU A 1 86 ? 11.636 -5.034 1.240 1.00 87.69 86 LEU A N 1
ATOM 724 C CA . LEU A 1 86 ? 11.474 -5.736 -0.036 1.00 87.69 86 LEU A CA 1
ATOM 725 C C . LEU A 1 86 ? 12.540 -5.376 -1.080 1.00 87.69 86 LEU A C 1
ATOM 727 O O . LEU A 1 86 ? 12.576 -5.979 -2.160 1.00 87.69 86 LEU A O 1
ATOM 731 N N . CYS A 1 87 ? 13.412 -4.414 -0.761 1.00 88.50 87 CYS A N 1
ATOM 732 C CA . CYS A 1 87 ? 14.396 -3.816 -1.666 1.00 88.50 87 CYS A CA 1
ATOM 733 C C . CYS A 1 87 ? 13.759 -3.324 -2.981 1.00 88.50 87 CYS A C 1
ATOM 735 O O . CYS A 1 87 ? 14.304 -3.523 -4.070 1.00 88.50 87 CYS A O 1
ATOM 737 N N . ILE A 1 88 ? 12.578 -2.711 -2.886 1.00 87.19 88 ILE A N 1
ATOM 738 C CA . ILE A 1 88 ? 11.829 -2.128 -4.007 1.00 87.19 88 ILE A CA 1
ATOM 739 C C . ILE A 1 88 ? 11.779 -0.628 -3.769 1.00 87.19 88 ILE A C 1
ATOM 741 O O . ILE A 1 88 ? 11.328 -0.221 -2.712 1.00 87.19 88 ILE A O 1
ATOM 745 N N . GLY A 1 89 ? 12.206 0.194 -4.727 1.00 86.88 89 GLY A N 1
ATOM 746 C CA . GLY A 1 89 ? 12.110 1.651 -4.584 1.00 86.88 89 GLY A CA 1
ATOM 747 C C . GLY A 1 89 ? 10.680 2.183 -4.742 1.00 86.88 89 GLY A C 1
ATOM 748 O O . GLY A 1 89 ? 9.836 1.537 -5.369 1.00 86.88 89 GLY A O 1
ATOM 749 N N . SER A 1 90 ? 10.438 3.401 -4.253 1.00 88.25 90 SER A N 1
ATOM 750 C CA . SER A 1 90 ? 9.149 4.113 -4.279 1.00 88.25 90 SER A CA 1
ATOM 751 C C . SER A 1 90 ? 8.349 3.988 -5.585 1.00 88.25 90 SER A C 1
ATOM 753 O O . SER A 1 90 ? 7.160 3.682 -5.499 1.00 88.25 90 SER A O 1
ATOM 755 N N . PRO A 1 91 ? 8.933 4.150 -6.795 1.00 87.69 91 PRO A N 1
ATOM 756 C CA . PRO A 1 91 ? 8.165 4.014 -8.036 1.00 87.69 91 PRO A CA 1
ATOM 757 C C . PRO A 1 91 ? 7.614 2.599 -8.238 1.00 87.69 91 PRO A C 1
ATOM 759 O O . PRO A 1 91 ? 6.456 2.426 -8.601 1.00 87.69 91 PRO A O 1
ATOM 762 N N . GLY A 1 92 ? 8.426 1.579 -7.940 1.00 88.50 92 GLY A N 1
ATOM 763 C CA . GLY A 1 92 ? 7.997 0.184 -8.012 1.00 88.50 92 GLY A CA 1
ATOM 764 C C . GLY A 1 92 ? 6.928 -0.128 -6.970 1.00 88.50 92 GLY A C 1
ATOM 765 O O . GLY A 1 92 ? 5.950 -0.797 -7.282 1.00 88.50 92 GLY A O 1
ATOM 766 N N . MET A 1 93 ? 7.068 0.415 -5.757 1.00 90.81 93 MET A N 1
ATOM 767 C CA . MET A 1 93 ? 6.055 0.282 -4.709 1.00 90.81 93 MET A CA 1
ATOM 768 C C . MET A 1 93 ? 4.720 0.896 -5.142 1.00 90.81 93 MET A C 1
ATOM 770 O O . MET A 1 93 ? 3.668 0.281 -4.974 1.00 90.81 93 MET A O 1
ATOM 774 N N . GLN A 1 94 ? 4.764 2.077 -5.761 1.00 90.38 94 GLN A N 1
ATOM 775 C CA . GLN A 1 94 ? 3.582 2.747 -6.285 1.00 90.38 94 GLN A CA 1
ATOM 776 C C . GLN A 1 94 ? 2.883 1.910 -7.363 1.00 90.38 94 GLN A C 1
ATOM 778 O O . GLN A 1 94 ? 1.681 1.682 -7.242 1.00 90.38 94 GLN A O 1
ATOM 783 N N . THR A 1 95 ? 3.618 1.409 -8.362 1.00 90.56 95 THR A N 1
ATOM 784 C CA . THR A 1 95 ? 3.075 0.517 -9.402 1.00 90.56 95 THR A CA 1
ATOM 785 C C . THR A 1 95 ? 2.456 -0.739 -8.793 1.00 90.56 95 THR A C 1
ATOM 787 O O . THR A 1 95 ? 1.353 -1.135 -9.155 1.00 90.56 95 THR A O 1
ATOM 790 N N . ILE A 1 96 ? 3.118 -1.362 -7.814 1.00 90.81 96 ILE A N 1
ATOM 791 C CA . ILE A 1 96 ? 2.587 -2.572 -7.176 1.00 90.81 96 ILE A CA 1
ATOM 792 C C . ILE A 1 96 ? 1.283 -2.277 -6.439 1.00 90.81 96 ILE A C 1
ATOM 794 O O . ILE A 1 96 ? 0.289 -2.970 -6.642 1.00 90.81 96 ILE A O 1
ATOM 798 N N . ILE A 1 97 ? 1.258 -1.238 -5.609 1.00 91.62 97 ILE A N 1
ATOM 799 C CA . ILE A 1 97 ? 0.087 -0.915 -4.791 1.00 91.62 97 ILE A CA 1
ATOM 800 C C . ILE A 1 97 ? -1.083 -0.451 -5.664 1.00 91.62 97 ILE A C 1
ATOM 802 O O . ILE A 1 97 ? -2.208 -0.895 -5.442 1.00 91.62 97 ILE A O 1
ATOM 806 N N . GLN A 1 98 ? -0.839 0.414 -6.651 1.00 90.62 98 GLN A N 1
ATOM 807 C CA . GLN A 1 98 ? -1.894 1.026 -7.464 1.00 90.62 98 GLN A CA 1
ATOM 808 C C . GLN A 1 98 ? -2.337 0.132 -8.623 1.00 90.62 98 GLN A C 1
ATOM 810 O O . GLN A 1 98 ? -3.538 -0.070 -8.791 1.00 90.62 98 GLN A O 1
ATOM 815 N N . ASP A 1 99 ? -1.397 -0.433 -9.381 1.00 88.94 99 ASP A N 1
ATOM 816 C CA . ASP A 1 99 ? -1.706 -1.125 -10.637 1.00 88.94 99 ASP A CA 1
ATOM 817 C C . ASP A 1 99 ? -1.908 -2.627 -10.421 1.00 88.94 99 ASP A C 1
ATOM 819 O O . ASP A 1 99 ? -2.806 -3.226 -11.011 1.00 88.94 99 ASP A O 1
ATOM 823 N N . HIS A 1 100 ? -1.103 -3.254 -9.555 1.00 88.88 100 HIS A N 1
ATOM 824 C CA . HIS A 1 100 ? -1.184 -4.701 -9.323 1.00 88.88 100 HIS A CA 1
ATOM 825 C C . HIS A 1 100 ? -2.158 -5.088 -8.207 1.00 88.88 100 HIS A C 1
ATOM 827 O O . HIS A 1 100 ? -2.909 -6.046 -8.372 1.00 88.88 100 HIS A O 1
ATOM 833 N N . LEU A 1 101 ? -2.166 -4.357 -7.090 1.00 90.31 101 LEU A N 1
ATOM 834 C CA . LEU A 1 101 ? -3.046 -4.635 -5.948 1.00 90.31 101 LEU A CA 1
ATOM 835 C C . LEU A 1 101 ? -4.333 -3.798 -5.963 1.00 90.31 101 LEU A C 1
ATOM 837 O O . LEU A 1 101 ? -5.250 -4.072 -5.191 1.00 90.31 101 LEU A O 1
ATOM 841 N N . SER A 1 102 ? -4.431 -2.784 -6.833 1.00 91.88 102 SER A N 1
ATOM 842 C CA . SER A 1 102 ? -5.593 -1.879 -6.909 1.00 91.88 102 SER A CA 1
ATOM 843 C C . SER A 1 102 ? -5.942 -1.198 -5.574 1.00 91.88 102 SER A C 1
ATOM 845 O O . SER A 1 102 ? -7.098 -0.855 -5.306 1.00 91.88 102 SER A O 1
ATOM 847 N N . LEU A 1 103 ? -4.942 -0.980 -4.719 1.00 91.25 103 LEU A N 1
ATOM 848 C CA . LEU A 1 103 ? -5.088 -0.354 -3.412 1.00 91.25 103 LEU A CA 1
ATOM 849 C C . LEU A 1 103 ? -4.918 1.165 -3.509 1.00 91.25 103 LEU A C 1
ATOM 851 O O . LEU A 1 103 ? -4.160 1.705 -4.314 1.00 91.25 103 LEU A O 1
ATOM 855 N N . ARG A 1 104 ? -5.636 1.884 -2.643 1.00 92.06 104 ARG A N 1
ATOM 856 C CA . ARG A 1 104 ? -5.571 3.346 -2.534 1.00 92.06 104 ARG A CA 1
ATOM 857 C C . ARG A 1 104 ? -5.376 3.753 -1.085 1.00 92.06 104 ARG A C 1
ATOM 859 O O . ARG A 1 104 ? -5.965 3.150 -0.190 1.00 92.06 104 ARG A O 1
ATOM 866 N N . ASN A 1 105 ? -4.624 4.829 -0.866 1.00 90.50 105 ASN A N 1
ATOM 867 C CA . ASN A 1 105 ? -4.505 5.425 0.458 1.00 90.50 105 ASN A CA 1
ATOM 868 C C . ASN A 1 105 ? -5.874 5.962 0.919 1.00 90.50 105 ASN A C 1
ATOM 870 O O . ASN A 1 105 ? -6.566 6.667 0.178 1.00 90.50 105 ASN A O 1
ATOM 874 N N . ARG A 1 106 ? -6.273 5.615 2.144 1.00 90.81 106 ARG A N 1
ATOM 875 C CA . ARG A 1 106 ? -7.505 6.082 2.782 1.00 90.81 106 ARG A CA 1
ATOM 876 C C . ARG A 1 106 ? -7.161 6.680 4.130 1.00 90.81 106 ARG A C 1
ATOM 878 O O . ARG A 1 106 ? -6.505 6.054 4.956 1.00 90.81 106 ARG A O 1
ATOM 885 N N . TRP A 1 107 ? -7.646 7.890 4.369 1.00 90.94 107 TRP A N 1
ATOM 886 C CA . TRP A 1 107 ? -7.447 8.543 5.653 1.00 90.94 107 TRP A CA 1
ATOM 887 C C . TRP A 1 107 ? -8.334 7.897 6.713 1.00 90.94 107 TRP A C 1
ATOM 889 O O . TRP A 1 107 ? -9.484 7.530 6.452 1.00 90.94 107 TRP A O 1
ATOM 899 N N . SER A 1 108 ? -7.783 7.746 7.915 1.00 89.06 108 SER A N 1
ATOM 900 C CA . SER A 1 108 ? -8.538 7.237 9.058 1.00 89.06 108 SER A CA 1
ATOM 901 C C . SER A 1 108 ? -9.616 8.245 9.464 1.00 89.06 108 SER A C 1
ATOM 903 O O . SER A 1 108 ? -9.400 9.455 9.401 1.00 89.06 108 SER A O 1
ATOM 905 N N . LYS A 1 109 ? -10.778 7.751 9.900 1.00 92.94 109 LYS A N 1
ATOM 906 C CA . LYS A 1 109 ? -11.815 8.605 10.493 1.00 92.94 109 LYS A CA 1
ATOM 907 C C . LYS A 1 109 ? -11.413 8.981 11.919 1.00 92.94 109 LYS A C 1
ATOM 909 O O . LYS A 1 109 ? -10.858 8.152 12.637 1.00 92.94 109 LYS A O 1
ATOM 914 N N . TRP A 1 110 ? -11.717 10.210 12.325 1.00 94.50 110 TRP A N 1
ATOM 915 C CA . TRP A 1 110 ? -11.552 10.630 13.713 1.00 94.50 110 TRP A CA 1
ATOM 916 C C . TRP A 1 110 ? -12.602 9.955 14.600 1.00 94.50 110 TRP A C 1
ATOM 918 O O . TRP A 1 110 ? -13.774 9.875 14.224 1.00 94.50 110 TRP A O 1
ATOM 928 N N . VAL A 1 111 ? -12.176 9.470 15.765 1.00 91.81 111 VAL A N 1
ATOM 929 C CA . VAL A 1 111 ? -13.044 8.824 16.754 1.00 91.81 111 VAL A CA 1
ATOM 930 C C . VAL A 1 111 ? -12.992 9.654 18.044 1.00 91.81 111 VAL A C 1
ATOM 932 O O . VAL A 1 111 ? -11.895 9.860 18.558 1.00 91.81 111 VAL A O 1
ATOM 935 N N . PRO A 1 112 ? -14.136 10.134 18.575 1.00 93.69 112 PRO A N 1
ATOM 936 C CA . PRO A 1 112 ? -14.146 11.048 19.720 1.00 93.69 112 PRO A CA 1
ATOM 937 C C . PRO A 1 112 ? -13.635 10.458 21.033 1.00 93.69 112 PRO A C 1
ATOM 939 O O . PRO A 1 112 ? -13.145 11.191 21.888 1.00 93.69 112 PRO A O 1
ATOM 942 N N . HIS A 1 113 ? -13.808 9.152 21.224 1.00 93.50 113 HIS A N 1
ATOM 943 C CA . HIS A 1 113 ? -13.444 8.480 22.460 1.00 93.50 113 HIS A CA 1
ATOM 944 C C . HIS A 1 113 ? -13.065 7.026 22.196 1.00 93.50 113 HIS A C 1
ATOM 946 O O . HIS A 1 113 ? -13.681 6.363 21.358 1.00 93.50 113 HIS A O 1
ATOM 952 N N . GLU A 1 114 ? -12.078 6.539 22.937 1.00 94.62 114 GLU A N 1
ATOM 953 C CA . GLU A 1 114 ? -11.701 5.132 22.960 1.00 94.62 114 GLU A CA 1
ATOM 954 C C . GLU A 1 114 ? -12.600 4.405 23.960 1.00 94.62 114 GLU A C 1
ATOM 956 O O . GLU A 1 114 ? -12.571 4.684 25.155 1.00 94.62 114 GLU A O 1
ATOM 961 N N . LEU A 1 115 ? -13.473 3.537 23.452 1.00 94.44 115 LEU A N 1
ATOM 962 C CA . LEU A 1 115 ? -14.472 2.860 24.275 1.00 94.44 115 LEU A CA 1
ATOM 963 C C . LEU A 1 115 ? -13.888 1.620 24.948 1.00 94.44 115 LEU A C 1
ATOM 965 O O . LEU A 1 115 ? -13.189 0.843 24.290 1.00 94.44 115 LEU A O 1
ATOM 969 N N . THR A 1 116 ? -14.271 1.391 26.205 1.00 96.38 116 THR A N 1
ATOM 970 C CA . THR A 1 116 ? -14.039 0.107 26.884 1.00 96.38 116 THR A CA 1
ATOM 971 C C . THR A 1 116 ? -14.932 -0.982 26.298 1.00 96.38 116 THR A C 1
ATOM 973 O O . THR A 1 116 ? -15.932 -0.691 25.635 1.00 96.38 116 THR A O 1
ATOM 976 N N . ASP A 1 117 ? -14.588 -2.243 26.537 1.00 95.50 117 ASP A N 1
ATOM 977 C CA . ASP A 1 117 ? -15.361 -3.362 26.002 1.00 95.50 117 ASP A CA 1
ATOM 978 C C . ASP A 1 117 ? -16.781 -3.393 26.590 1.00 95.50 117 ASP A C 1
ATOM 980 O O . ASP A 1 117 ? -17.741 -3.494 25.830 1.00 95.50 117 ASP A O 1
ATOM 984 N N . GLU A 1 118 ? -16.964 -3.077 27.881 1.00 96.00 118 GLU A N 1
ATOM 985 C CA . GLU A 1 118 ? -18.312 -2.971 28.466 1.00 96.00 118 GLU A CA 1
ATOM 986 C C . GLU A 1 118 ? -19.139 -1.834 27.841 1.00 96.00 118 GLU A C 1
ATOM 988 O O . GLU A 1 118 ? -20.367 -1.901 27.757 1.00 96.00 118 GLU A O 1
ATOM 993 N N . GLN A 1 119 ? -18.490 -0.744 27.416 1.00 95.19 119 GLN A N 1
ATOM 994 C CA . GLN A 1 119 ? -19.166 0.351 26.716 1.00 95.19 119 GLN A CA 1
ATOM 995 C C . GLN A 1 119 ? -19.576 -0.031 25.292 1.00 95.19 119 GLN A C 1
ATOM 997 O O . GLN A 1 119 ? -20.551 0.534 24.791 1.00 95.19 119 GLN A O 1
ATOM 1002 N N . LYS A 1 120 ? -18.835 -0.933 24.638 1.00 95.38 120 LYS A N 1
ATOM 1003 C CA . LYS A 1 120 ? -19.184 -1.466 23.316 1.00 95.38 120 LYS A CA 1
ATOM 1004 C C . LYS A 1 120 ? -20.363 -2.425 23.429 1.00 95.38 120 LYS A C 1
ATOM 1006 O O . LYS A 1 120 ? -21.317 -2.245 22.680 1.00 95.38 120 LYS A O 1
ATOM 1011 N N . ASP A 1 121 ? -20.341 -3.335 24.402 1.00 96.12 121 ASP A N 1
ATOM 1012 C CA . ASP A 1 121 ? -21.396 -4.338 24.604 1.00 96.12 121 ASP A CA 1
ATOM 1013 C C . ASP A 1 121 ? -22.763 -3.675 24.815 1.00 96.12 121 ASP A C 1
ATOM 1015 O O . ASP A 1 121 ? -23.698 -3.921 24.058 1.00 96.12 121 ASP A O 1
ATOM 1019 N N . ARG A 1 122 ? -22.842 -2.675 25.706 1.00 95.69 122 ARG A N 1
ATOM 1020 C CA . ARG A 1 122 ? -24.077 -1.897 25.941 1.00 95.69 122 ARG A CA 1
ATOM 1021 C C . ARG A 1 122 ? -24.621 -1.132 24.728 1.00 95.69 122 ARG A C 1
ATOM 1023 O O . ARG A 1 122 ? -25.704 -0.565 24.824 1.00 95.69 122 ARG A O 1
ATOM 1030 N N . ARG A 1 123 ? -23.836 -0.956 23.660 1.00 92.12 123 ARG A N 1
ATOM 1031 C CA . ARG A 1 123 ? -24.293 -0.295 22.423 1.00 92.12 123 ARG A CA 1
ATOM 1032 C C . ARG A 1 123 ? -24.778 -1.290 21.374 1.00 92.12 123 ARG A C 1
ATOM 1034 O O . ARG A 1 123 ? -25.409 -0.854 20.414 1.00 92.12 123 ARG A O 1
ATOM 1041 N N . VAL A 1 124 ? -24.375 -2.553 21.497 1.00 93.94 124 VAL A N 1
ATOM 1042 C CA . VAL A 1 124 ? -24.756 -3.634 20.584 1.00 93.94 124 VAL A CA 1
ATOM 1043 C C . VAL A 1 124 ? -26.025 -4.331 21.081 1.00 93.94 124 VAL A C 1
ATOM 1045 O O . VAL A 1 124 ? -26.833 -4.717 20.238 1.00 93.94 124 VAL A O 1
ATOM 1048 N N . ASP A 1 125 ? -26.195 -4.440 22.406 1.00 76.06 125 ASP A N 1
ATOM 1049 C CA . ASP A 1 125 ? -27.446 -4.844 23.075 1.00 76.06 125 ASP A CA 1
ATOM 1050 C C . ASP A 1 125 ? -28.605 -3.866 22.803 1.00 76.06 125 ASP A C 1
ATOM 1052 O O . ASP A 1 125 ? -29.736 -4.348 22.548 1.00 76.06 125 ASP A O 1
#

Organism: Eumeta variegata (NCBI:txid151549)

Sequence (125 aa):
MRHEADQHQITDKLELNQCDHRAMIYYDHIKGLKWQQFLIDWLSLIEDEEARTGRPPTAVTRRNQAVEELIQENRRITYVELEPELCIGSPGMQTIIQDHLSLRNRWSKWVPHELTDEQKDRRVD